Protein AF-A0A2N1MZE3-F1 (afdb_monomer_lite)

Foldseek 3Di:
DLLVVVLVVVVVVPVDAQEDADAPDPVNVVSCCVRHVNHHYDHHPVNVVVVVVVVVPDPDDPPPDDDQQCVVCVVPVVGDRVD

Secondary structure (DSSP, 8-state):
-HHHHHHHHHHTT----SEEEE-S-HHHHHHHHHH-TTSEEEE-HHHHHHHHHHHHT-----SS----HHHHHHH-TTS-TT-

Structure (mmCIF, N/CA/C/O backbone):
data_AF-A0A2N1MZE3-F1
#
_entry.id   AF-A0A2N1MZE3-F1
#
loop_
_atom_site.group_PDB
_atom_site.id
_atom_site.type_symbol
_atom_site.label_atom_id
_atom_site.label_alt_id
_atom_site.label_comp_id
_atom_site.label_asym_id
_atom_site.label_entity_id
_atom_site.label_seq_id
_atom_site.pdbx_PDB_ins_code
_atom_site.Cartn_x
_atom_site.Cartn_y
_atom_site.Cartn_z
_atom_site.occupancy
_atom_site.B_iso_or_equiv
_atom_site.auth_seq_id
_atom_site.auth_comp_id
_atom_site.auth_asym_id
_atom_site.auth_atom_id
_atom_site.pdbx_PDB_model_num
ATOM 1 N N . VAL A 1 1 ? -3.156 14.405 7.887 1.00 92.00 1 VAL A N 1
ATOM 2 C CA . VAL A 1 1 ? -4.442 14.301 7.155 1.00 92.00 1 VAL A CA 1
ATOM 3 C C . VAL A 1 1 ? -4.851 12.848 6.927 1.00 92.00 1 VAL A C 1
ATOM 5 O O . VAL A 1 1 ? -5.828 12.445 7.535 1.00 92.00 1 VAL A O 1
ATOM 8 N N . LEU A 1 2 ? -4.113 12.037 6.150 1.00 96.62 2 LEU A N 1
ATOM 9 C CA . LEU A 1 2 ? -4.503 10.641 5.852 1.00 96.62 2 LEU A CA 1
ATOM 10 C C . LEU A 1 2 ? -4.686 9.765 7.101 1.00 96.62 2 LEU A C 1
ATOM 12 O O . LEU A 1 2 ? -5.722 9.127 7.243 1.00 96.62 2 LEU A O 1
ATOM 16 N N . ILE A 1 3 ? -3.737 9.810 8.044 1.00 97.69 3 ILE A N 1
ATOM 17 C CA . ILE A 1 3 ? -3.838 9.070 9.315 1.00 97.69 3 ILE A CA 1
ATOM 18 C C . ILE A 1 3 ? -5.114 9.446 10.076 1.00 97.69 3 ILE A C 1
ATOM 20 O 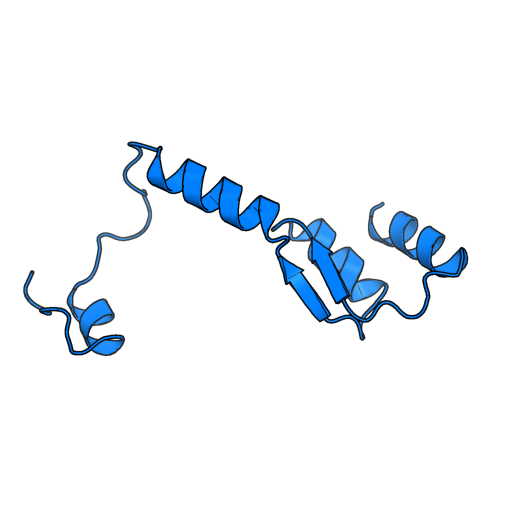O . ILE A 1 3 ? -5.863 8.566 10.472 1.00 97.69 3 ILE A O 1
ATOM 24 N N . GLN A 1 4 ? -5.398 10.742 10.232 1.00 98.12 4 GLN A N 1
ATOM 25 C CA . GLN A 1 4 ? -6.593 11.223 10.941 1.00 98.12 4 GLN A CA 1
ATOM 26 C C . GLN A 1 4 ? -7.885 10.777 10.247 1.00 98.12 4 GLN A C 1
ATOM 28 O O . GLN A 1 4 ? -8.839 10.370 10.901 1.00 98.12 4 GLN A O 1
ATOM 33 N N . TRP A 1 5 ? -7.912 10.819 8.913 1.00 97.69 5 TRP A N 1
ATOM 34 C CA . TRP A 1 5 ? -9.055 10.341 8.141 1.00 97.69 5 TRP A CA 1
ATOM 35 C C . TRP A 1 5 ? -9.273 8.830 8.322 1.00 97.69 5 TRP A C 1
ATOM 37 O O . TRP A 1 5 ? -10.392 8.400 8.592 1.00 97.69 5 TRP A O 1
ATOM 47 N N . MET A 1 6 ? -8.209 8.025 8.260 1.00 97.31 6 MET A N 1
ATOM 48 C CA . MET A 1 6 ? -8.275 6.577 8.491 1.00 97.31 6 MET A CA 1
ATOM 49 C C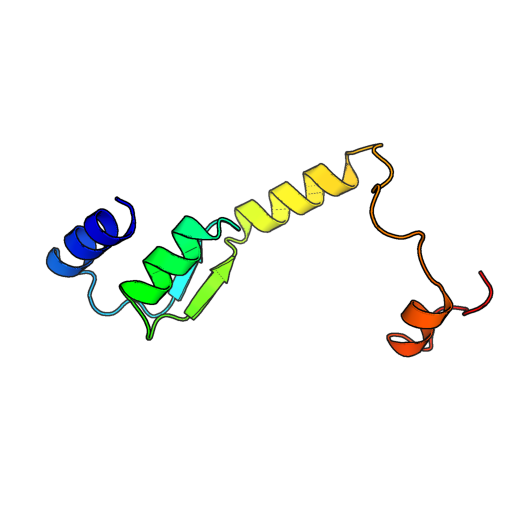 . MET A 1 6 ? -8.638 6.235 9.946 1.00 97.31 6 MET A C 1
ATOM 51 O O . MET A 1 6 ? -9.420 5.317 10.186 1.00 97.31 6 MET A O 1
ATOM 55 N N . GLN A 1 7 ? -8.148 7.002 10.925 1.00 97.81 7 GLN A N 1
ATOM 56 C CA . GLN A 1 7 ? -8.553 6.884 12.331 1.00 97.81 7 GLN A CA 1
ATOM 57 C C . GLN A 1 7 ? -10.058 7.109 12.492 1.00 97.81 7 GLN A C 1
ATOM 59 O O . GLN A 1 7 ? -10.724 6.296 13.129 1.00 97.81 7 GLN A O 1
ATOM 64 N N . ALA A 1 8 ? -10.616 8.126 11.831 1.00 98.00 8 ALA A N 1
ATOM 65 C CA . ALA A 1 8 ? -12.056 8.363 11.845 1.00 98.00 8 ALA A CA 1
ATOM 66 C C . ALA A 1 8 ? -12.854 7.187 11.242 1.00 98.00 8 ALA A C 1
ATOM 68 O O . ALA A 1 8 ? -13.968 6.908 11.684 1.00 98.00 8 ALA A O 1
ATOM 69 N N . LEU A 1 9 ? -12.304 6.455 10.262 1.00 96.88 9 LEU A N 1
ATOM 70 C CA . LEU A 1 9 ? -12.919 5.214 9.765 1.00 96.88 9 LEU A CA 1
ATOM 71 C C . LEU A 1 9 ? -12.870 4.091 10.805 1.00 96.88 9 LEU A C 1
ATOM 73 O O . LEU A 1 9 ? -13.866 3.396 11.011 1.00 96.88 9 LEU A O 1
ATOM 77 N N . LYS A 1 10 ? -11.738 3.936 11.494 1.00 96.25 10 LYS A N 1
ATOM 78 C CA . LYS A 1 10 ? -11.574 2.945 12.564 1.00 96.25 10 LYS A CA 1
ATOM 79 C C . LYS A 1 10 ? -12.540 3.194 13.727 1.00 96.25 10 LYS A C 1
ATOM 81 O O . LYS A 1 10 ? -13.146 2.257 14.247 1.00 96.25 10 LYS A O 1
ATOM 86 N N . GLU A 1 11 ? -12.743 4.459 14.087 1.00 97.38 11 GLU A N 1
ATOM 87 C CA . GLU A 1 11 ? -13.731 4.893 15.083 1.00 97.38 11 GLU A CA 1
ATOM 88 C C . GLU A 1 11 ? -15.171 4.586 14.646 1.00 97.38 11 GLU A C 1
ATOM 90 O O . GLU A 1 11 ? -16.009 4.240 15.477 1.00 97.38 11 GLU A O 1
ATOM 95 N N . ARG A 1 12 ? -15.443 4.589 13.335 1.00 97.06 12 ARG A N 1
ATOM 96 C CA . ARG A 1 12 ? -16.717 4.160 12.724 1.00 97.06 12 ARG A CA 1
ATOM 97 C C . ARG A 1 12 ? -16.835 2.642 12.547 1.00 97.06 12 ARG A C 1
ATOM 99 O O . ARG A 1 12 ? -17.589 2.169 11.702 1.00 97.06 12 ARG A O 1
ATOM 106 N N . ASN A 1 13 ? -16.140 1.884 13.391 1.00 95.75 13 ASN A N 1
ATOM 107 C CA . ASN A 1 13 ? -16.227 0.431 13.512 1.00 95.75 13 ASN A CA 1
ATOM 108 C C . ASN A 1 13 ? -15.508 -0.391 12.425 1.00 95.75 13 ASN A C 1
ATOM 110 O O . ASN A 1 13 ? -15.649 -1.612 12.405 1.00 95.75 13 ASN A O 1
ATOM 114 N N . LEU A 1 14 ? -14.669 0.225 11.583 1.00 95.62 14 LEU A N 1
ATOM 115 C CA . LEU A 1 14 ? -13.724 -0.506 10.727 1.00 95.62 14 LEU A CA 1
ATOM 116 C C . LEU A 1 14 ? -12.458 -0.869 11.522 1.00 95.62 14 LEU A C 1
ATOM 118 O O . LEU A 1 14 ? -11.383 -0.321 11.287 1.00 95.62 14 LEU A O 1
ATOM 122 N N . LYS A 1 15 ? -12.584 -1.734 12.531 1.00 93.31 15 LYS A N 1
ATOM 123 C CA . LYS A 1 15 ? -11.483 -2.045 13.462 1.00 93.31 15 LYS A CA 1
ATOM 124 C C . LYS A 1 15 ? -10.613 -3.208 12.996 1.00 93.31 15 LYS A C 1
ATOM 126 O O . LYS A 1 15 ? -9.391 -3.084 13.031 1.00 93.31 15 LYS A O 1
ATOM 131 N N . ASP A 1 16 ? -11.247 -4.263 12.497 1.00 92.44 16 ASP A N 1
ATOM 132 C CA . ASP A 1 16 ? -10.606 -5.541 12.190 1.00 92.44 16 ASP A CA 1
ATOM 133 C C . ASP A 1 16 ? -10.521 -5.737 10.675 1.00 92.44 16 ASP A C 1
ATOM 135 O O . ASP A 1 16 ? -11.309 -6.460 10.065 1.00 92.44 16 ASP A O 1
ATOM 139 N N . ILE A 1 17 ? -9.586 -5.020 10.048 1.00 94.75 17 ILE A N 1
ATOM 140 C CA . ILE A 1 17 ? -9.325 -5.131 8.612 1.00 94.75 17 ILE A CA 1
ATOM 141 C C . ILE A 1 17 ? -8.160 -6.108 8.399 1.00 94.75 17 ILE A C 1
ATOM 143 O O . ILE A 1 17 ? -7.036 -5.768 8.757 1.00 94.75 17 ILE A O 1
ATOM 147 N N . PRO A 1 18 ? -8.381 -7.291 7.797 1.00 95.25 18 PRO A N 1
ATOM 148 C CA . PRO A 1 18 ? -7.305 -8.254 7.557 1.00 95.25 18 PRO A CA 1
ATOM 149 C C . PRO A 1 18 ? -6.424 -7.883 6.355 1.00 95.25 18 PRO A C 1
ATOM 151 O O . PRO A 1 18 ? -5.243 -8.216 6.333 1.00 95.25 18 PRO A O 1
ATOM 154 N N . TYR A 1 19 ? -6.981 -7.183 5.360 1.00 96.56 19 TYR A N 1
ATOM 155 C CA . TYR A 1 19 ? -6.285 -6.821 4.123 1.00 96.56 19 TYR A CA 1
ATOM 156 C C . TYR A 1 19 ? -6.602 -5.389 3.708 1.00 96.56 19 TYR A C 1
ATOM 158 O O . TYR A 1 19 ? -7.764 -4.981 3.705 1.00 96.56 19 TYR A O 1
ATOM 166 N N . ILE A 1 20 ? -5.575 -4.653 3.289 1.00 96.50 20 ILE A N 1
ATOM 167 C CA . ILE A 1 20 ? -5.711 -3.314 2.713 1.00 96.50 20 ILE A CA 1
ATOM 168 C C . ILE A 1 20 ? -5.061 -3.320 1.333 1.00 96.50 20 ILE A C 1
ATOM 170 O O . ILE A 1 20 ? -3.875 -3.613 1.196 1.00 96.50 20 ILE A O 1
ATOM 174 N N . LEU A 1 21 ? -5.850 -2.982 0.312 1.00 96.62 21 LEU A N 1
ATOM 175 C CA . LEU A 1 21 ? -5.401 -2.846 -1.071 1.00 96.62 21 LEU A CA 1
ATOM 176 C C . LEU A 1 21 ? -5.271 -1.358 -1.405 1.00 96.62 21 LEU A C 1
ATOM 178 O O . LEU A 1 21 ? -6.280 -0.667 -1.515 1.00 96.62 21 LEU A O 1
ATOM 182 N N . THR A 1 22 ? -4.044 -0.877 -1.577 1.00 94.75 22 THR A N 1
ATOM 183 C CA . THR A 1 22 ? -3.721 0.552 -1.756 1.00 94.75 22 THR A CA 1
ATOM 184 C C . THR A 1 22 ? -3.030 0.814 -3.097 1.00 94.75 22 THR A C 1
ATOM 186 O O . THR A 1 22 ? -2.563 -0.122 -3.755 1.00 94.75 22 THR A O 1
ATOM 189 N N . ASP A 1 23 ? -2.971 2.070 -3.548 1.00 92.38 23 ASP A N 1
ATOM 190 C CA . ASP A 1 23 ? -2.015 2.448 -4.597 1.00 92.38 23 ASP A CA 1
ATOM 191 C C . ASP A 1 23 ? -0.573 2.390 -4.052 1.00 92.38 23 ASP A C 1
ATOM 193 O O . ASP A 1 23 ? -0.348 2.286 -2.842 1.00 92.38 23 ASP A O 1
ATOM 197 N N . LYS A 1 24 ? 0.427 2.455 -4.936 1.00 91.50 24 LYS A N 1
ATOM 198 C CA . LYS A 1 24 ? 1.848 2.547 -4.574 1.00 91.50 24 LYS A CA 1
ATOM 199 C C . LYS A 1 24 ? 2.221 3.979 -4.160 1.00 91.50 24 LYS A C 1
ATOM 201 O O . LYS A 1 24 ? 3.188 4.547 -4.669 1.00 91.50 24 LYS A O 1
ATOM 206 N N . ASP A 1 25 ? 1.458 4.548 -3.235 1.00 94.19 25 ASP A N 1
ATOM 207 C CA . ASP A 1 25 ? 1.748 5.832 -2.609 1.00 94.19 25 ASP A CA 1
ATOM 208 C C . ASP A 1 25 ? 2.268 5.615 -1.185 1.00 94.19 25 ASP A C 1
ATOM 210 O O . ASP A 1 25 ? 1.625 4.977 -0.351 1.00 94.19 25 ASP A O 1
ATOM 214 N N . PHE A 1 26 ? 3.459 6.140 -0.894 1.00 94.19 26 PHE A N 1
ATOM 215 C CA . PHE A 1 26 ? 4.081 5.940 0.414 1.00 94.19 26 PHE A CA 1
ATOM 216 C C . PHE A 1 26 ? 3.305 6.620 1.545 1.00 94.19 26 PHE A C 1
ATOM 218 O O . PHE A 1 26 ? 3.330 6.121 2.668 1.00 94.19 26 PHE A O 1
ATOM 225 N N . ALA A 1 27 ? 2.622 7.739 1.288 1.00 95.81 27 ALA A N 1
ATOM 226 C CA . ALA A 1 27 ? 1.849 8.407 2.326 1.00 95.81 27 ALA A CA 1
ATOM 227 C C . ALA A 1 27 ? 0.598 7.591 2.688 1.00 95.81 27 ALA A C 1
ATOM 229 O O . ALA A 1 27 ? 0.284 7.468 3.873 1.00 95.81 27 ALA A O 1
ATOM 230 N N . GLU A 1 28 ? -0.072 6.993 1.700 1.00 95.69 28 GLU A N 1
ATOM 231 C CA . GLU A 1 28 ? -1.206 6.085 1.902 1.00 95.69 28 GLU A CA 1
ATOM 232 C C . GLU A 1 28 ? -0.784 4.791 2.614 1.00 95.69 28 GLU A C 1
ATOM 234 O O . GLU A 1 28 ? -1.376 4.440 3.636 1.00 95.69 28 GLU A O 1
ATOM 239 N N . ILE A 1 29 ? 0.295 4.147 2.150 1.00 96.88 29 ILE A N 1
ATOM 240 C CA . ILE A 1 29 ? 0.867 2.933 2.761 1.00 96.88 29 ILE A CA 1
ATOM 241 C C . ILE A 1 29 ? 1.206 3.177 4.234 1.00 96.88 29 ILE A C 1
ATOM 243 O O . ILE A 1 29 ? 0.758 2.436 5.111 1.00 96.88 29 ILE A O 1
ATOM 247 N N . ASN A 1 30 ? 1.954 4.246 4.523 1.00 97.44 30 ASN A N 1
ATOM 248 C CA . ASN A 1 30 ? 2.370 4.558 5.887 1.00 97.44 30 ASN A CA 1
ATOM 249 C C . ASN A 1 30 ? 1.169 4.892 6.779 1.00 97.44 30 ASN A C 1
ATOM 251 O O . ASN A 1 30 ? 1.137 4.499 7.947 1.00 97.44 30 ASN A O 1
ATOM 255 N N . ALA A 1 31 ? 0.168 5.602 6.250 1.00 97.69 31 ALA A N 1
ATOM 256 C CA . ALA A 1 31 ? -1.034 5.925 7.006 1.00 97.69 31 ALA A CA 1
ATOM 257 C C . ALA A 1 31 ? -1.840 4.666 7.355 1.00 97.69 31 ALA A C 1
ATOM 259 O O . ALA A 1 31 ? -2.219 4.489 8.514 1.00 97.69 31 ALA A O 1
ATOM 260 N N . ALA A 1 32 ? -2.041 3.771 6.387 1.00 96.94 32 ALA A N 1
ATOM 261 C CA . ALA A 1 32 ? -2.760 2.518 6.585 1.00 96.94 32 ALA A CA 1
ATOM 262 C C . ALA A 1 32 ? -2.048 1.611 7.595 1.00 96.94 32 ALA A C 1
ATOM 264 O O . ALA A 1 32 ? -2.687 1.138 8.533 1.00 96.94 32 ALA A O 1
ATOM 265 N N . GLN A 1 33 ? -0.727 1.452 7.473 1.00 97.00 33 GLN A N 1
ATOM 266 C CA . GLN A 1 33 ? 0.074 0.663 8.413 1.00 97.00 33 GLN A CA 1
ATOM 267 C C . GLN A 1 33 ? 0.082 1.265 9.827 1.00 97.00 33 GLN A C 1
ATOM 269 O O . GLN A 1 33 ? 0.132 0.538 10.814 1.00 97.00 33 GLN A O 1
ATOM 274 N N . THR A 1 34 ? -0.026 2.592 9.946 1.00 97.44 34 THR A N 1
ATOM 275 C CA . THR A 1 34 ? -0.150 3.264 11.249 1.00 97.44 34 THR A CA 1
ATOM 276 C C . THR A 1 34 ? -1.503 2.982 11.912 1.00 97.44 34 THR A C 1
ATOM 278 O O . THR A 1 34 ? -1.571 2.796 13.126 1.00 97.44 34 THR A O 1
ATOM 281 N N . VAL A 1 35 ? -2.601 2.975 11.148 1.00 97.62 35 VAL A N 1
ATOM 282 C CA . VAL A 1 35 ? -3.961 2.833 11.704 1.00 97.62 35 VAL A CA 1
ATOM 283 C C . VAL A 1 35 ? -4.365 1.371 11.906 1.00 97.62 35 VAL A C 1
ATOM 285 O O . VAL A 1 35 ? -5.007 1.049 12.914 1.00 97.62 35 VAL A O 1
ATOM 288 N N . TRP A 1 36 ? -3.962 0.480 11.003 1.00 97.88 36 TRP A N 1
ATOM 289 C CA . TRP A 1 36 ? -4.204 -0.962 11.069 1.00 97.88 36 TRP A CA 1
ATOM 290 C C . TRP A 1 36 ? -2.878 -1.728 10.943 1.00 97.88 36 TRP A C 1
ATOM 292 O O . TRP A 1 36 ? -2.596 -2.289 9.887 1.00 97.88 36 TRP A O 1
ATOM 302 N N . PRO A 1 37 ? -2.054 -1.767 12.008 1.00 96.50 37 PRO A N 1
ATOM 303 C CA . PRO A 1 37 ? -0.736 -2.408 11.963 1.00 96.50 37 PRO A CA 1
ATOM 304 C C . PRO A 1 37 ? -0.794 -3.920 11.713 1.00 96.50 37 PRO A C 1
ATOM 306 O O . PRO A 1 37 ? 0.132 -4.473 11.131 1.00 96.50 37 PRO A O 1
ATOM 309 N N . GLU A 1 38 ? -1.893 -4.570 12.102 1.00 96.81 38 GLU A N 1
ATOM 310 C CA . GLU A 1 38 ? -2.115 -6.009 11.896 1.00 96.81 38 GLU A CA 1
ATOM 311 C C . GLU A 1 38 ? -2.641 -6.347 10.490 1.00 96.81 38 GLU A C 1
ATOM 313 O O . GLU A 1 38 ? -2.731 -7.518 10.127 1.00 96.81 38 GLU A O 1
ATOM 318 N N . ALA A 1 39 ? -3.027 -5.343 9.692 1.00 97.00 39 ALA A N 1
ATOM 319 C CA . ALA A 1 39 ? -3.550 -5.579 8.353 1.00 97.00 39 ALA A CA 1
ATOM 320 C C . ALA A 1 39 ? -2.423 -5.929 7.377 1.00 97.00 39 ALA A C 1
ATOM 322 O O . ALA A 1 39 ? -1.385 -5.266 7.316 1.00 97.00 39 ALA A O 1
ATOM 323 N N . HIS A 1 40 ? -2.665 -6.910 6.513 1.00 97.00 40 HIS A N 1
ATOM 324 C CA . HIS A 1 40 ? -1.775 -7.193 5.397 1.00 97.00 40 HIS A CA 1
ATOM 325 C C . HIS A 1 40 ? -1.959 -6.138 4.301 1.00 97.00 40 HIS A C 1
ATOM 327 O O . HIS A 1 40 ? -2.973 -6.119 3.595 1.00 97.00 40 HIS A O 1
ATOM 333 N N . LEU A 1 41 ? -0.965 -5.264 4.139 1.00 96.44 41 LEU A N 1
ATOM 334 C CA . LEU A 1 41 ? -0.941 -4.296 3.047 1.00 96.44 41 LEU A CA 1
ATOM 335 C C . LEU A 1 41 ? -0.488 -4.939 1.736 1.00 96.44 41 LEU A C 1
ATOM 337 O O . LEU A 1 41 ? 0.569 -5.565 1.653 1.00 96.44 41 LEU A O 1
ATOM 341 N N . GLN A 1 42 ? -1.276 -4.726 0.688 1.00 96.12 42 GLN A N 1
ATOM 342 C CA . GLN A 1 42 ? -0.991 -5.171 -0.668 1.00 96.12 42 GLN A CA 1
ATOM 343 C C . GLN A 1 42 ? -1.279 -4.045 -1.664 1.00 96.12 42 GLN A C 1
ATOM 345 O O . GLN A 1 42 ? -2.114 -3.169 -1.436 1.00 96.12 42 GLN A O 1
ATOM 350 N N . LEU A 1 43 ? -0.592 -4.072 -2.804 1.00 95.31 43 LEU A N 1
ATOM 351 C CA . LEU A 1 43 ? -0.911 -3.165 -3.899 1.00 95.31 43 LEU A CA 1
ATOM 352 C C . LEU A 1 43 ? -2.197 -3.620 -4.590 1.00 95.31 43 LEU A C 1
ATOM 354 O O . LEU A 1 43 ? -2.392 -4.803 -4.874 1.00 95.31 43 LEU A O 1
ATOM 358 N N . CYS A 1 44 ? -3.068 -2.665 -4.898 1.00 95.88 44 CYS A N 1
ATOM 359 C CA . CYS A 1 44 ? -4.297 -2.928 -5.625 1.00 95.88 44 CYS A CA 1
ATOM 360 C C . CYS A 1 44 ? -3.988 -3.470 -7.030 1.00 95.88 44 CYS A C 1
ATOM 362 O O . CYS A 1 44 ? -3.263 -2.853 -7.817 1.00 95.88 44 CYS A O 1
ATOM 364 N N . VAL A 1 45 ? -4.597 -4.610 -7.372 1.00 96.50 45 VAL A N 1
ATOM 365 C CA . VAL A 1 45 ? -4.397 -5.303 -8.657 1.00 96.50 45 VAL A CA 1
ATOM 366 C C . VAL A 1 45 ? -4.682 -4.391 -9.845 1.00 96.50 45 VAL A C 1
ATOM 368 O O . VAL A 1 45 ? -3.956 -4.427 -10.836 1.00 96.50 45 VAL A O 1
ATOM 371 N N . TRP A 1 46 ? -5.702 -3.537 -9.745 1.00 96.31 46 TRP A N 1
ATOM 372 C CA . TRP A 1 46 ? -6.026 -2.600 -10.816 1.00 96.31 46 TRP A CA 1
ATOM 373 C C . TRP A 1 46 ? -4.886 -1.604 -11.071 1.00 96.31 46 TRP A C 1
ATOM 375 O O . TRP A 1 46 ? -4.497 -1.400 -12.224 1.00 96.31 46 TRP A O 1
ATOM 385 N N . HIS A 1 47 ? -4.302 -1.038 -10.007 1.00 92.88 47 HIS A N 1
ATOM 386 C CA . HIS A 1 47 ? -3.161 -0.125 -10.115 1.00 92.88 47 HIS A CA 1
ATOM 387 C C . HIS A 1 47 ? -1.938 -0.835 -10.704 1.00 92.88 47 HIS A C 1
ATOM 389 O O . HIS A 1 47 ? -1.305 -0.297 -11.613 1.00 92.88 47 HIS A O 1
ATOM 395 N N . ILE A 1 48 ? -1.667 -2.078 -10.286 1.00 94.50 48 ILE A N 1
ATOM 396 C CA . ILE A 1 48 ? -0.593 -2.904 -10.860 1.00 94.50 48 ILE A CA 1
ATOM 397 C C . ILE A 1 48 ? -0.811 -3.115 -12.364 1.00 94.50 48 ILE A C 1
ATOM 399 O O . ILE A 1 48 ? 0.072 -2.820 -13.169 1.00 94.50 48 ILE A O 1
ATOM 403 N N . GLN A 1 49 ? -1.990 -3.594 -12.769 1.00 96.25 49 GLN A N 1
ATOM 404 C CA . GLN A 1 49 ? -2.297 -3.867 -14.176 1.00 96.25 49 GLN A CA 1
ATOM 405 C C . GLN A 1 49 ? -2.191 -2.607 -15.035 1.00 96.25 49 GLN A C 1
ATOM 407 O O . GLN A 1 49 ? -1.656 -2.651 -16.146 1.00 96.25 49 GLN A O 1
ATOM 412 N N . ARG A 1 50 ? -2.683 -1.475 -14.527 1.00 94.06 50 ARG A N 1
ATOM 413 C CA . ARG A 1 50 ? -2.574 -0.182 -15.200 1.00 94.06 50 ARG A CA 1
ATOM 414 C C . A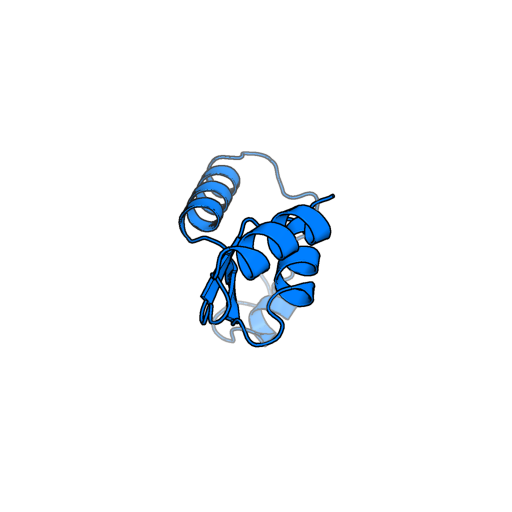RG A 1 50 ? -1.114 0.241 -15.353 1.00 94.06 50 ARG A C 1
ATOM 416 O O . ARG A 1 50 ? -0.730 0.613 -16.460 1.00 94.06 50 ARG A O 1
ATOM 423 N N . ALA A 1 51 ? -0.307 0.150 -14.297 1.00 91.56 51 ALA A N 1
ATOM 424 C CA . ALA A 1 51 ? 1.111 0.503 -14.333 1.00 91.56 51 ALA A CA 1
ATOM 425 C C . ALA A 1 51 ? 1.895 -0.375 -15.323 1.00 91.56 51 ALA A C 1
ATOM 427 O O . ALA A 1 51 ? 2.676 0.147 -16.118 1.00 91.56 51 ALA A O 1
ATOM 428 N N . ILE A 1 52 ? 1.633 -1.688 -15.349 1.00 92.31 52 ILE A N 1
ATOM 429 C CA . ILE A 1 52 ? 2.234 -2.617 -16.318 1.00 92.31 52 ILE A CA 1
ATOM 430 C C . ILE A 1 52 ? 1.862 -2.214 -17.746 1.00 92.31 52 ILE A C 1
ATOM 432 O O . ILE A 1 52 ? 2.745 -2.042 -18.583 1.00 92.31 52 ILE A O 1
ATOM 436 N N . LYS A 1 53 ? 0.570 -2.003 -18.031 1.00 94.94 53 LYS A N 1
ATOM 437 C CA . LYS A 1 53 ? 0.111 -1.588 -19.366 1.00 94.94 53 LYS A CA 1
ATOM 438 C C . LYS A 1 53 ? 0.756 -0.277 -19.806 1.00 94.94 53 LYS A C 1
ATOM 440 O O . LYS A 1 53 ? 1.226 -0.194 -20.933 1.00 94.94 53 LYS A O 1
ATOM 445 N N . GLN A 1 54 ? 0.814 0.718 -18.919 1.00 91.38 54 GLN A N 1
ATOM 446 C CA . GLN A 1 54 ? 1.462 2.005 -19.188 1.00 91.38 54 GLN A CA 1
ATOM 447 C C . GLN A 1 54 ? 2.963 1.858 -19.445 1.00 91.38 54 GLN A C 1
ATOM 449 O O . GLN A 1 54 ? 3.515 2.557 -20.291 1.00 91.38 54 GLN A O 1
ATOM 454 N N . ARG A 1 55 ? 3.639 0.960 -18.721 1.00 87.62 55 ARG A N 1
ATOM 455 C CA . ARG A 1 55 ? 5.063 0.703 -18.929 1.00 87.62 55 ARG A CA 1
ATOM 456 C C . ARG A 1 55 ? 5.315 0.036 -20.277 1.00 87.62 55 ARG A C 1
ATOM 458 O O . ARG A 1 55 ? 6.224 0.470 -20.976 1.00 87.62 55 ARG A O 1
ATOM 465 N N . LEU A 1 56 ? 4.512 -0.969 -20.626 1.00 89.50 56 LEU A N 1
ATOM 466 C CA . LEU A 1 56 ? 4.622 -1.714 -21.882 1.00 89.50 56 LEU A CA 1
ATOM 467 C C . LEU A 1 56 ? 4.240 -0.875 -23.106 1.00 89.50 56 LEU A C 1
ATOM 469 O O . LEU A 1 56 ? 4.829 -1.051 -24.164 1.00 89.50 56 LEU A O 1
ATOM 473 N N . SER A 1 57 ? 3.279 0.044 -22.977 1.00 90.88 57 SER A N 1
ATOM 474 C CA . SER A 1 57 ? 2.883 0.941 -24.072 1.00 90.88 57 SER A CA 1
ATOM 475 C C . SER A 1 57 ? 3.810 2.145 -24.255 1.00 90.88 57 SER A C 1
ATOM 477 O O . SER A 1 57 ? 3.664 2.903 -25.214 1.00 90.88 57 SER A O 1
ATOM 479 N N . SER A 1 58 ? 4.746 2.363 -23.332 1.00 84.62 58 SER A N 1
ATOM 480 C CA . SER A 1 58 ? 5.649 3.505 -23.364 1.00 84.62 58 SER A CA 1
ATOM 481 C C . SER A 1 58 ? 6.908 3.185 -24.166 1.00 84.62 58 SER A C 1
ATOM 483 O O . SER A 1 58 ? 7.723 2.367 -23.749 1.00 84.62 58 SER A O 1
ATOM 485 N N . ASN A 1 59 ? 7.145 3.941 -25.241 1.00 77.94 59 ASN A N 1
ATOM 486 C CA . ASN A 1 59 ? 8.418 3.933 -25.978 1.00 77.94 59 ASN A CA 1
ATOM 487 C C . ASN A 1 59 ? 9.558 4.632 -25.216 1.00 77.94 59 ASN A C 1
ATOM 489 O O . ASN A 1 59 ? 10.653 4.799 -25.751 1.00 77.94 59 ASN A O 1
ATOM 493 N N . LYS A 1 60 ? 9.319 5.085 -23.977 1.00 73.38 60 LYS A N 1
ATOM 494 C CA . LYS A 1 60 ? 10.383 5.642 -23.144 1.00 73.38 60 LYS A CA 1
ATOM 495 C C . LYS A 1 60 ? 11.300 4.500 -22.715 1.00 73.38 60 LYS A C 1
ATOM 497 O O . LYS A 1 60 ? 10.922 3.666 -21.883 1.00 73.38 60 LYS A O 1
ATOM 502 N N . THR A 1 61 ? 12.518 4.494 -23.242 1.00 64.56 61 THR A N 1
ATOM 503 C CA . THR A 1 61 ? 13.646 3.767 -22.659 1.00 64.56 61 THR A CA 1
ATOM 504 C C . THR A 1 61 ? 13.697 4.127 -21.177 1.00 64.56 61 THR A C 1
ATOM 506 O O . THR A 1 61 ? 13.673 5.311 -20.832 1.00 64.56 61 THR A O 1
ATOM 509 N N . SER A 1 62 ? 13.670 3.136 -20.277 1.00 60.19 62 SER A N 1
ATOM 510 C CA . SER A 1 62 ? 13.872 3.456 -18.861 1.00 60.19 62 SER A CA 1
ATOM 511 C C . SER A 1 62 ? 15.240 4.098 -18.742 1.00 60.19 62 SER A C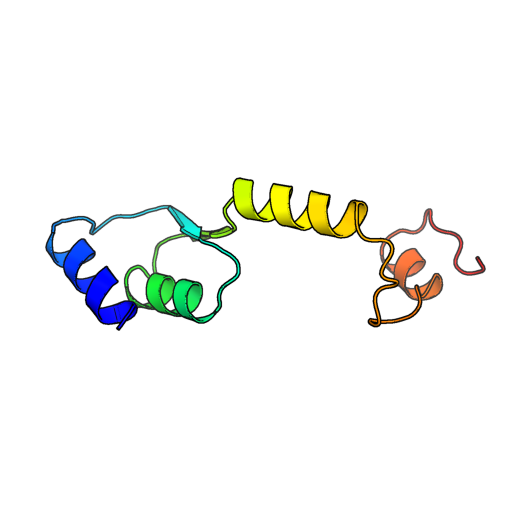 1
ATOM 513 O O . SER A 1 62 ? 16.234 3.506 -19.144 1.00 60.19 62 SER A O 1
ATOM 515 N N . SER A 1 63 ? 15.302 5.278 -18.140 1.00 59.84 63 SER A N 1
ATOM 516 C CA . SER A 1 63 ? 16.562 5.903 -17.736 1.00 59.84 63 SER A CA 1
ATOM 517 C C . SER A 1 63 ? 17.240 5.169 -16.568 1.00 59.84 63 SER A C 1
ATOM 519 O O . SER A 1 63 ? 18.224 5.661 -16.026 1.00 59.84 63 SER A O 1
ATOM 521 N N . TYR A 1 64 ? 16.716 4.009 -16.157 1.00 56.88 64 TYR A N 1
ATOM 522 C CA . TYR A 1 64 ? 17.194 3.214 -15.035 1.00 56.88 64 TYR A CA 1
ATOM 523 C C . TYR A 1 64 ? 17.863 1.941 -15.559 1.00 56.88 64 TYR A C 1
ATOM 525 O O . TYR A 1 64 ? 17.199 1.167 -16.246 1.00 56.88 64 TYR A O 1
ATOM 533 N N . HIS A 1 65 ? 19.163 1.837 -15.249 1.00 57.97 65 HIS A N 1
ATOM 534 C CA . HIS A 1 65 ? 20.162 0.796 -15.531 1.00 57.97 65 HIS A CA 1
ATOM 535 C C . HIS A 1 65 ? 20.000 0.027 -16.850 1.00 57.97 65 HIS A C 1
ATOM 537 O O . HIS A 1 65 ? 19.047 -0.722 -17.046 1.00 57.97 65 HIS A O 1
ATOM 543 N N . SER A 1 66 ? 20.991 0.155 -17.742 1.00 66.25 66 SER A N 1
ATOM 544 C CA . SER A 1 66 ? 21.147 -0.783 -18.855 1.00 66.25 66 SER A CA 1
ATOM 545 C C . SER A 1 66 ? 21.058 -2.206 -18.310 1.00 66.25 66 SER A C 1
ATOM 547 O O . SER A 1 66 ? 21.711 -2.519 -17.311 1.00 66.25 66 SER A O 1
ATOM 549 N N . TYR A 1 67 ? 20.230 -3.032 -18.946 1.00 77.88 67 TYR A N 1
ATOM 550 C CA . TYR A 1 67 ? 20.108 -4.448 -18.628 1.00 77.88 67 TYR A CA 1
ATOM 551 C C . TYR A 1 67 ? 21.503 -5.064 -18.450 1.00 77.88 67 TYR A C 1
ATOM 553 O O . TYR A 1 67 ? 22.363 -4.889 -19.312 1.00 77.88 67 TYR A O 1
ATOM 561 N N . ASN A 1 68 ? 21.741 -5.712 -17.307 1.00 83.62 68 ASN A N 1
ATOM 562 C CA . ASN A 1 68 ? 22.996 -6.399 -17.034 1.00 83.62 68 ASN A CA 1
ATOM 563 C C . ASN A 1 68 ? 22.754 -7.912 -17.158 1.00 83.62 68 ASN A C 1
ATOM 565 O O . ASN A 1 68 ? 22.204 -8.506 -16.225 1.00 83.62 68 ASN A O 1
ATOM 569 N N . PRO A 1 69 ? 23.158 -8.539 -18.275 1.00 85.31 69 PRO A N 1
ATOM 570 C CA . PRO A 1 69 ? 22.916 -9.960 -18.529 1.00 85.31 69 PRO A CA 1
ATOM 571 C C . PRO A 1 69 ? 23.578 -10.858 -17.478 1.00 85.31 69 PRO A C 1
ATOM 573 O O . PRO A 1 69 ? 23.070 -11.936 -17.185 1.00 85.31 69 PRO A O 1
ATOM 576 N N . LYS A 1 70 ? 24.665 -10.398 -16.842 1.00 90.31 70 LYS A N 1
ATOM 577 C CA . LYS A 1 70 ? 25.356 -11.147 -15.786 1.00 90.31 70 LYS A CA 1
ATOM 578 C C . LYS A 1 70 ? 24.521 -11.232 -14.511 1.00 90.31 70 LYS A C 1
ATOM 580 O O . LYS A 1 70 ? 24.367 -12.318 -13.974 1.00 90.31 70 LYS A O 1
ATOM 585 N N . ILE A 1 71 ? 23.920 -10.117 -14.085 1.00 87.75 71 ILE A N 1
ATOM 586 C CA . ILE A 1 71 ? 23.017 -10.096 -12.918 1.00 87.75 71 ILE A CA 1
ATOM 587 C C . ILE A 1 71 ? 21.761 -10.925 -13.213 1.00 87.75 71 ILE A C 1
ATOM 589 O O . ILE A 1 71 ? 21.308 -11.699 -12.379 1.00 87.75 71 ILE A O 1
ATOM 593 N N . ALA A 1 72 ? 21.220 -10.822 -14.429 1.00 88.00 72 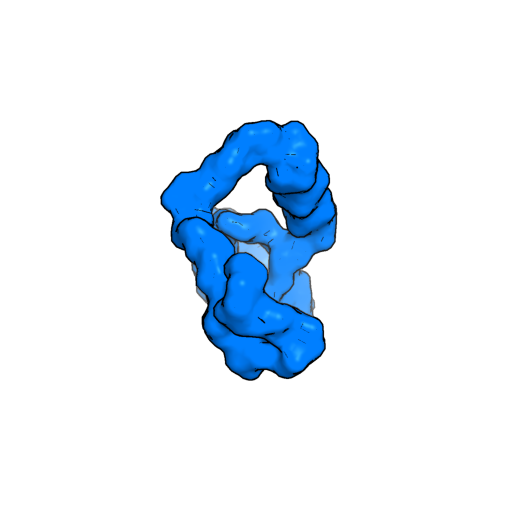ALA A N 1
ATOM 594 C CA . ALA A 1 72 ? 20.058 -11.612 -14.823 1.00 88.00 72 ALA A CA 1
ATOM 595 C C . ALA A 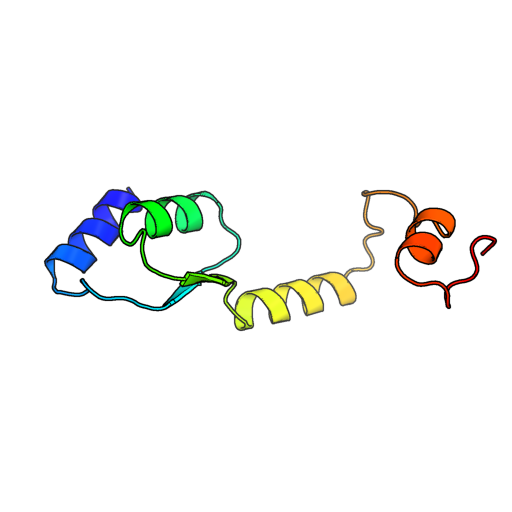1 72 ? 20.355 -13.126 -14.846 1.00 88.00 72 ALA A C 1
ATOM 597 O O . ALA A 1 72 ? 19.505 -13.916 -14.444 1.00 88.00 72 ALA A O 1
ATOM 598 N N . HIS A 1 73 ? 21.559 -13.532 -15.264 1.00 92.00 73 HIS A N 1
ATOM 599 C CA . HIS A 1 73 ? 22.006 -14.927 -15.219 1.00 92.00 73 HIS A CA 1
ATOM 600 C C . HIS A 1 73 ? 22.154 -15.462 -13.786 1.00 92.00 73 HIS A C 1
ATOM 602 O O . HIS A 1 73 ? 21.841 -16.625 -13.534 1.00 92.00 73 HIS A O 1
ATOM 608 N N . GLU A 1 74 ? 22.591 -14.622 -12.840 1.00 92.88 74 GLU A N 1
ATOM 609 C CA . GLU A 1 74 ? 22.656 -14.982 -11.415 1.00 92.88 74 GLU A CA 1
ATOM 610 C C . GLU A 1 74 ? 21.264 -15.293 -10.840 1.00 92.88 74 GLU A C 1
ATOM 612 O O . GLU A 1 74 ? 21.116 -16.235 -10.061 1.00 92.88 74 GLU A O 1
ATOM 617 N N . GLU A 1 75 ? 20.232 -14.551 -11.254 1.00 91.69 75 GLU A N 1
ATOM 618 C CA . GLU A 1 75 ? 18.842 -14.787 -10.833 1.00 91.69 75 GLU A CA 1
ATOM 619 C C . GLU A 1 75 ? 18.148 -15.901 -11.637 1.00 91.69 75 GLU A C 1
ATOM 621 O O . GLU A 1 75 ? 17.258 -16.587 -11.129 1.00 91.69 75 GLU A O 1
ATOM 626 N N . CYS A 1 76 ? 18.545 -16.096 -12.897 1.00 87.50 76 CYS A N 1
ATOM 627 C CA . CYS A 1 76 ? 17.977 -17.079 -13.810 1.00 87.50 76 CYS A CA 1
ATOM 628 C C . CYS A 1 76 ? 19.061 -17.657 -14.729 1.00 87.50 76 CYS A C 1
ATOM 630 O O . CYS A 1 76 ? 19.388 -17.094 -15.775 1.00 87.50 76 CYS A O 1
ATOM 632 N N . SER A 1 77 ? 19.544 -18.855 -14.395 1.00 90.94 77 SER A N 1
ATOM 633 C CA . SER A 1 77 ? 20.634 -19.538 -15.111 1.00 90.94 77 SER A CA 1
ATOM 634 C C . SER A 1 77 ? 20.348 -19.856 -16.586 1.00 90.94 77 SER A C 1
ATOM 636 O O . SER A 1 77 ? 21.254 -20.238 -17.322 1.00 90.94 77 SER A O 1
ATOM 638 N N . THR A 1 78 ? 19.097 -19.703 -17.035 1.00 93.31 78 THR A N 1
ATOM 639 C CA . THR A 1 78 ? 18.683 -19.889 -18.438 1.00 93.31 78 THR A CA 1
ATOM 640 C C . THR A 1 78 ? 19.031 -18.686 -19.326 1.00 93.31 78 THR A C 1
ATOM 642 O O . THR A 1 78 ? 19.058 -18.810 -20.548 1.00 93.31 78 THR A O 1
ATOM 645 N N . ILE A 1 79 ? 19.290 -17.515 -18.742 1.00 90.00 79 ILE A N 1
ATOM 646 C CA . ILE A 1 79 ? 19.636 -16.291 -19.475 1.00 90.00 79 ILE A CA 1
ATOM 647 C C . ILE A 1 79 ? 21.122 -16.325 -19.860 1.00 90.00 79 ILE A C 1
ATOM 649 O O . ILE A 1 79 ? 21.949 -16.595 -19.002 1.00 90.00 79 ILE A O 1
ATOM 653 N N . ASP A 1 80 ? 21.493 -16.032 -21.110 1.00 89.00 80 ASP A N 1
ATOM 654 C CA . ASP A 1 80 ? 22.910 -15.952 -21.516 1.00 89.00 80 ASP A CA 1
ATOM 655 C C . ASP A 1 80 ? 23.587 -14.707 -20.899 1.00 89.00 80 ASP A C 1
ATOM 657 O O . ASP A 1 80 ? 23.134 -13.586 -21.154 1.00 89.00 80 ASP A O 1
ATOM 661 N N . PRO A 1 81 ? 24.669 -14.860 -20.109 1.00 89.50 81 PRO A N 1
ATOM 662 C CA . PRO A 1 81 ? 25.368 -13.734 -19.492 1.00 89.50 81 PRO A CA 1
ATOM 663 C C . PRO A 1 81 ? 26.161 -12.860 -20.482 1.00 89.50 81 PRO A C 1
ATOM 665 O O . PRO A 1 81 ? 26.686 -11.823 -20.067 1.00 89.50 81 PRO A O 1
ATOM 668 N N . ASN A 1 82 ? 26.280 -13.265 -21.753 1.00 87.62 82 ASN A N 1
ATOM 669 C CA . ASN A 1 82 ? 27.065 -12.582 -22.788 1.00 87.62 82 ASN A CA 1
ATOM 670 C C . ASN A 1 82 ? 26.226 -11.921 -23.900 1.00 87.62 82 ASN A C 1
ATOM 672 O O . ASN A 1 82 ? 26.810 -11.496 -24.899 1.00 87.62 82 ASN A O 1
ATOM 676 N N . TRP A 1 83 ? 24.899 -11.844 -23.750 1.00 69.56 83 TRP A N 1
ATOM 677 C CA . TRP A 1 83 ? 24.023 -11.070 -24.644 1.00 69.56 83 TRP A CA 1
ATOM 678 C C . TRP A 1 83 ? 24.296 -9.562 -24.527 1.00 69.56 83 TRP A C 1
ATOM 680 O O . TRP A 1 83 ? 24.224 -9.026 -23.399 1.00 69.56 83 TRP A O 1
#

Sequence (83 aa):
VLIQWMQALKERNLKDIPYILTDKDFAEINAAQTVWPEAHLQLCVWHIQRAIKQRLSSNKTSSYHSYNPKIAHEECSTIDPNW

Organism: NCBI:txid588596

InterPro domains:
  IPR018289 MULE transposase domain [PF10551] (7-49)

pLDDT: mean 90.67, std 9.93, range [56.88, 98.12]

Radius of gyration: 19.16 Å; chains: 1; bounding box: 44×34×41 Å